Protein AF-A0A939ETS2-F1 (afdb_monomer_lite)

InterPro domains:
  IPR018753 GapR-like [MF_00797] (1-78)
  IPR046367 GapR-like, DNA-binding domain [NF010247] (3-78)
  IPR046367 GapR-like, DNA-binding domain [PF10073] (6-77)

Organism: NCBI:txid2816037

Secondary structure (DSSP, 8-state):
-HHHHHHHHHHHHHHHHHHHHHHHHHHHHHHHHHHHHHHHTT--HHHHHHHHHHHHS-HHHHHHHHHHHHHHHHHTT-STT------

Structure (mmCIF, N/CA/C/O backbone):
data_AF-A0A939ETS2-F1
#
_entry.id   AF-A0A939ETS2-F1
#
loop_
_atom_site.group_PDB
_atom_site.id
_atom_site.type_symbol
_atom_site.label_atom_id
_atom_site.label_alt_id
_atom_site.label_comp_id
_atom_site.label_asym_id
_atom_site.label_entity_id
_atom_site.label_seq_id
_atom_site.pdbx_PDB_ins_code
_atom_site.Cartn_x
_atom_site.Cartn_y
_atom_site.Cartn_z
_atom_site.occupancy
_atom_site.B_iso_or_equiv
_atom_site.auth_seq_id
_atom_site.auth_comp_id
_atom_site.auth_asym_id
_atom_site.auth_atom_id
_atom_site.pdbx_PDB_model_num
ATOM 1 N N . MET A 1 1 ? 25.659 -10.174 -37.147 1.00 58.59 1 MET A N 1
ATOM 2 C CA . MET A 1 1 ? 24.955 -8.868 -37.144 1.00 58.59 1 MET A CA 1
ATOM 3 C C . MET A 1 1 ? 23.654 -8.941 -36.340 1.00 58.59 1 MET A C 1
ATOM 5 O O . MET A 1 1 ? 23.471 -8.100 -35.478 1.00 58.59 1 MET A O 1
ATOM 9 N N . SER A 1 2 ? 22.797 -9.954 -36.555 1.00 61.75 2 SER A N 1
ATOM 10 C CA . SER A 1 2 ? 21.513 -10.133 -35.838 1.00 61.75 2 SER A CA 1
ATOM 11 C C . SER A 1 2 ? 21.647 -10.299 -34.313 1.00 61.75 2 SER A C 1
ATOM 13 O O . SER A 1 2 ? 20.902 -9.676 -33.565 1.00 61.75 2 SER A O 1
ATOM 15 N N . ASP A 1 3 ? 22.626 -11.075 -33.841 1.00 65.12 3 ASP A N 1
ATOM 16 C CA . ASP A 1 3 ? 22.770 -11.370 -32.401 1.00 65.12 3 ASP A CA 1
ATOM 17 C C . ASP A 1 3 ? 23.248 -10.167 -31.575 1.00 65.12 3 ASP A C 1
ATOM 19 O O . ASP A 1 3 ? 22.921 -10.040 -30.398 1.00 65.12 3 ASP A O 1
ATOM 23 N N . ILE A 1 4 ? 23.982 -9.244 -32.206 1.00 68.44 4 ILE A N 1
ATOM 24 C CA . ILE A 1 4 ? 24.468 -8.012 -31.567 1.00 68.44 4 ILE A CA 1
ATOM 25 C C . ILE A 1 4 ? 23.290 -7.059 -31.313 1.00 68.44 4 ILE A C 1
ATOM 27 O O . ILE A 1 4 ? 23.149 -6.536 -30.213 1.00 68.44 4 ILE A O 1
ATOM 31 N N . VAL A 1 5 ? 22.382 -6.921 -32.289 1.00 71.88 5 VAL A N 1
ATOM 32 C CA . VAL A 1 5 ? 21.171 -6.088 -32.168 1.00 71.88 5 VAL A CA 1
ATOM 33 C C . VAL A 1 5 ? 20.224 -6.629 -31.087 1.00 71.88 5 VAL A C 1
ATOM 35 O O . VAL A 1 5 ? 19.652 -5.851 -30.324 1.00 71.88 5 VAL A O 1
ATOM 38 N N . ALA A 1 6 ? 20.098 -7.956 -30.968 1.00 79.75 6 ALA A N 1
ATOM 39 C CA . ALA A 1 6 ? 19.322 -8.584 -29.897 1.00 79.75 6 ALA A CA 1
ATOM 40 C C . ALA A 1 6 ? 19.932 -8.332 -28.502 1.00 79.75 6 ALA A C 1
ATOM 42 O O . ALA A 1 6 ? 19.200 -8.077 -27.545 1.00 79.75 6 ALA A O 1
ATOM 43 N N . GLY A 1 7 ? 21.266 -8.350 -28.389 1.00 91.06 7 GLY A N 1
ATOM 44 C CA . GLY A 1 7 ? 21.980 -8.042 -27.147 1.00 91.06 7 GLY A CA 1
ATOM 45 C C . GLY A 1 7 ? 21.814 -6.589 -26.693 1.00 91.06 7 GLY A C 1
ATOM 46 O O . GLY A 1 7 ? 21.573 -6.341 -25.510 1.00 91.06 7 GLY A O 1
ATOM 47 N N . ASP A 1 8 ? 21.877 -5.634 -27.621 1.00 93.69 8 ASP A N 1
ATOM 48 C CA . ASP A 1 8 ? 21.714 -4.210 -27.307 1.00 93.69 8 ASP A CA 1
ATOM 49 C C . ASP A 1 8 ? 20.279 -3.876 -26.869 1.00 93.69 8 ASP A C 1
ATOM 51 O O . ASP A 1 8 ? 20.076 -3.126 -25.911 1.00 93.69 8 ASP A O 1
ATOM 55 N N . GLN A 1 9 ? 19.270 -4.487 -27.501 1.00 93.50 9 GLN A N 1
ATOM 56 C CA . GLN A 1 9 ? 17.874 -4.320 -27.093 1.00 93.50 9 GLN A CA 1
ATOM 57 C C . GLN A 1 9 ? 17.603 -4.928 -25.707 1.00 93.50 9 GLN A C 1
ATOM 59 O O . GLN A 1 9 ? 16.916 -4.314 -24.887 1.00 93.50 9 GLN A O 1
ATOM 64 N N . LEU A 1 10 ? 18.162 -6.110 -25.421 1.00 95.19 10 LEU A N 1
ATOM 65 C CA . LEU A 1 10 ? 18.074 -6.730 -24.099 1.00 95.19 10 LEU A CA 1
ATOM 66 C C . LEU A 1 10 ? 18.729 -5.849 -23.026 1.00 95.19 10 LEU A C 1
ATOM 68 O O . LEU A 1 10 ? 18.120 -5.621 -21.981 1.00 95.19 10 LEU A O 1
ATOM 72 N N . ARG A 1 11 ? 19.924 -5.304 -23.298 1.00 96.44 11 ARG A N 1
ATOM 73 C CA . ARG A 1 11 ? 20.613 -4.379 -22.384 1.00 96.44 11 ARG A CA 1
ATOM 74 C C . ARG A 1 11 ? 19.757 -3.146 -22.090 1.00 96.44 11 ARG A C 1
ATOM 76 O O . ARG A 1 11 ? 19.559 -2.822 -20.924 1.00 96.44 11 ARG A O 1
ATOM 83 N N . ALA A 1 12 ? 19.169 -2.528 -23.115 1.00 96.88 12 ALA A N 1
ATOM 84 C CA . ALA A 1 12 ? 18.299 -1.366 -22.940 1.00 96.88 12 ALA A CA 1
ATOM 85 C C . ALA A 1 12 ? 17.058 -1.667 -22.075 1.00 96.88 12 ALA A C 1
ATOM 87 O O . ALA A 1 12 ? 16.622 -0.819 -21.292 1.00 96.88 12 ALA A O 1
ATOM 88 N N . PHE A 1 13 ? 16.475 -2.869 -22.186 1.00 97.69 13 PHE A N 1
ATOM 89 C CA . PHE A 1 13 ? 15.381 -3.279 -21.301 1.00 97.69 13 PHE A CA 1
ATOM 90 C C . PHE A 1 13 ? 15.843 -3.470 -19.855 1.00 97.69 13 PHE A C 1
ATOM 92 O O . PHE A 1 13 ? 15.156 -2.989 -18.955 1.00 97.69 13 PHE A O 1
ATOM 99 N N . ILE A 1 14 ? 16.986 -4.129 -19.637 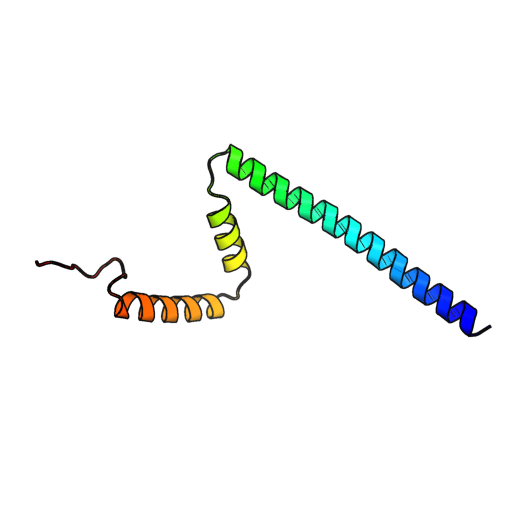1.00 98.19 14 ILE A N 1
ATOM 100 C CA . ILE A 1 14 ? 17.542 -4.370 -18.298 1.00 98.19 14 ILE A CA 1
ATOM 101 C C . ILE A 1 14 ? 17.839 -3.044 -17.598 1.00 98.19 14 ILE A C 1
ATOM 103 O O . ILE A 1 14 ? 17.302 -2.807 -16.522 1.00 98.19 14 ILE A O 1
ATOM 107 N N . GLU A 1 15 ? 18.582 -2.142 -18.241 1.00 98.44 15 GLU A N 1
ATOM 108 C CA . GLU A 1 15 ? 18.942 -0.840 -17.662 1.00 98.44 15 GLU A CA 1
ATOM 109 C C . GLU A 1 15 ? 17.696 -0.022 -17.283 1.00 98.44 15 GLU A C 1
ATOM 111 O O . GLU A 1 15 ? 17.641 0.627 -16.235 1.00 98.44 15 GLU A O 1
ATOM 116 N N . ARG A 1 16 ? 16.644 -0.080 -18.113 1.00 98.50 16 ARG A N 1
ATOM 117 C CA . ARG A 1 16 ? 15.378 0.596 -17.813 1.00 98.50 16 ARG A CA 1
ATOM 118 C C . ARG A 1 16 ? 14.659 -0.031 -16.618 1.00 98.50 16 ARG A C 1
ATOM 120 O O . ARG A 1 16 ? 14.068 0.709 -15.838 1.00 98.50 16 ARG A O 1
ATOM 127 N N . ILE A 1 17 ? 14.677 -1.357 -16.486 1.00 98.38 17 ILE A N 1
ATOM 128 C CA . ILE A 1 17 ? 14.080 -2.067 -15.345 1.00 98.38 17 ILE A CA 1
ATOM 129 C C . ILE A 1 17 ? 14.852 -1.758 -14.062 1.00 98.38 17 ILE A C 1
ATOM 131 O O . ILE A 1 17 ? 14.228 -1.428 -13.061 1.00 98.38 17 ILE A O 1
ATOM 135 N N . GLU A 1 18 ? 16.183 -1.803 -14.090 1.00 98.44 18 GLU A N 1
ATOM 136 C CA . GLU A 1 18 ? 17.026 -1.508 -12.925 1.00 98.44 18 GLU A CA 1
ATOM 137 C C . GLU A 1 18 ? 16.792 -0.087 -12.409 1.00 98.44 18 GLU A C 1
ATOM 139 O O . GLU A 1 18 ? 16.613 0.116 -11.209 1.00 98.44 18 GLU A O 1
ATOM 144 N N . ARG A 1 19 ? 16.690 0.891 -13.319 1.00 98.62 19 ARG A N 1
ATOM 145 C CA . ARG A 1 19 ? 16.326 2.262 -12.947 1.00 98.62 19 ARG A CA 1
ATOM 146 C C . ARG A 1 19 ? 14.948 2.330 -12.282 1.00 98.62 19 ARG A C 1
ATOM 148 O O . ARG A 1 19 ? 14.808 2.981 -11.253 1.00 98.62 19 ARG A O 1
ATOM 155 N N . LEU A 1 20 ? 13.942 1.654 -12.845 1.00 98.69 20 LEU A N 1
ATOM 156 C CA . LEU A 1 20 ? 12.588 1.624 -12.277 1.00 98.69 20 LEU A CA 1
ATOM 157 C C . LEU A 1 20 ? 12.539 0.919 -10.912 1.00 98.69 20 LEU A C 1
ATOM 159 O O . LEU A 1 20 ? 11.762 1.322 -10.050 1.00 98.69 20 LEU A O 1
ATOM 163 N N . GLU A 1 21 ? 13.352 -0.115 -10.691 1.00 98.62 21 GLU A N 1
ATOM 164 C CA . GLU A 1 21 ? 13.452 -0.778 -9.386 1.00 98.62 21 GLU A CA 1
ATOM 165 C C . GLU A 1 21 ? 14.120 0.121 -8.336 1.00 98.62 21 GLU A C 1
ATOM 167 O O . GLU A 1 21 ? 13.653 0.153 -7.196 1.00 98.62 21 GLU A O 1
ATOM 172 N N . GLU A 1 22 ? 15.133 0.917 -8.699 1.00 98.44 22 GLU A N 1
ATOM 173 C CA . GLU A 1 22 ? 15.702 1.902 -7.768 1.00 98.44 22 GLU A CA 1
ATOM 174 C C . GLU A 1 22 ? 14.701 3.029 -7.458 1.00 98.44 22 GLU A C 1
ATOM 176 O O . GLU A 1 22 ? 14.502 3.359 -6.290 1.00 98.44 22 GLU A O 1
ATOM 181 N N . GLU A 1 23 ? 13.986 3.560 -8.458 1.00 98.38 23 GLU A N 1
ATOM 182 C CA . GLU A 1 23 ? 12.906 4.541 -8.240 1.00 98.38 23 GLU A CA 1
ATOM 183 C C . GLU A 1 23 ? 11.815 3.981 -7.308 1.00 98.38 23 GLU A C 1
ATOM 185 O O . GLU A 1 23 ? 11.383 4.635 -6.355 1.00 98.38 23 GLU A O 1
ATOM 190 N N . LYS A 1 24 ? 11.401 2.729 -7.528 1.00 98.19 24 LYS A N 1
ATOM 191 C CA . LYS A 1 24 ? 10.442 2.023 -6.670 1.00 98.19 24 LYS A CA 1
ATOM 192 C C . LYS A 1 24 ? 10.971 1.830 -5.251 1.00 98.19 24 LYS A C 1
ATOM 194 O O . LYS A 1 24 ? 10.179 1.897 -4.307 1.00 98.19 24 LYS A O 1
ATOM 199 N N . LYS A 1 25 ? 12.272 1.582 -5.080 1.00 98.19 25 LYS A N 1
ATOM 200 C CA . LYS A 1 25 ? 12.908 1.470 -3.763 1.00 98.19 25 LYS A CA 1
ATOM 201 C C . LYS A 1 25 ? 12.876 2.803 -3.021 1.00 98.19 25 LYS A C 1
ATOM 203 O O . LYS A 1 25 ? 12.408 2.810 -1.887 1.00 98.19 25 LYS A O 1
ATOM 208 N N . VAL A 1 26 ? 13.241 3.907 -3.675 1.00 98.38 26 VAL A N 1
ATOM 209 C CA . VAL A 1 26 ? 13.151 5.262 -3.097 1.00 98.38 26 VAL A CA 1
ATOM 210 C C . VAL A 1 26 ? 11.724 5.557 -2.627 1.00 98.38 26 VAL A C 1
ATOM 212 O O . VAL A 1 26 ? 11.512 5.847 -1.456 1.00 98.38 26 VAL A O 1
ATOM 215 N N . ILE A 1 27 ? 10.723 5.347 -3.488 1.00 98.38 27 ILE A N 1
ATOM 216 C CA . ILE A 1 27 ? 9.308 5.550 -3.126 1.00 98.38 27 ILE A CA 1
ATOM 217 C C . ILE A 1 27 ? 8.889 4.644 -1.959 1.00 98.38 27 ILE A C 1
ATOM 219 O O . ILE A 1 27 ? 8.115 5.040 -1.086 1.00 98.38 27 ILE A O 1
ATOM 223 N N . SER A 1 28 ? 9.365 3.398 -1.941 1.00 98.19 28 SER A N 1
ATOM 224 C CA . SER A 1 28 ? 9.050 2.456 -0.865 1.00 98.19 28 SER A CA 1
ATOM 225 C C . SER A 1 28 ? 9.640 2.894 0.472 1.00 98.19 28 SER A C 1
ATOM 227 O O . SER A 1 28 ? 9.006 2.666 1.504 1.00 98.19 28 SER A O 1
ATOM 229 N N . ASP A 1 29 ? 10.828 3.490 0.462 1.00 98.56 29 ASP A N 1
ATOM 230 C CA . ASP A 1 29 ? 11.483 4.015 1.655 1.00 98.56 29 ASP A CA 1
ATOM 231 C C . ASP A 1 29 ? 10.788 5.297 2.140 1.00 98.56 29 ASP A C 1
ATOM 233 O O . ASP A 1 29 ? 10.403 5.346 3.307 1.00 98.56 29 ASP A O 1
ATOM 237 N N . ASP A 1 30 ? 10.427 6.219 1.242 1.00 98.69 3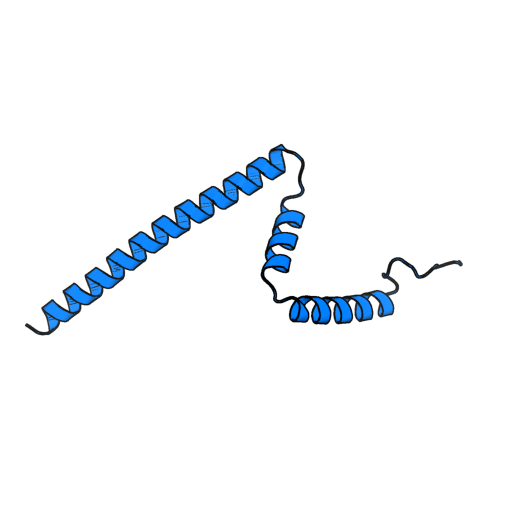0 ASP A N 1
ATOM 238 C CA . ASP A 1 30 ? 9.613 7.398 1.579 1.00 98.69 30 ASP A CA 1
ATOM 239 C C . ASP A 1 30 ? 8.280 7.004 2.250 1.00 98.69 30 ASP A C 1
ATOM 241 O O . ASP A 1 30 ? 7.867 7.567 3.266 1.00 98.69 30 ASP A O 1
ATOM 245 N N . ILE A 1 31 ? 7.600 5.972 1.732 1.00 98.50 31 ILE A N 1
ATOM 246 C CA . ILE A 1 31 ? 6.366 5.447 2.340 1.00 98.50 31 ILE A CA 1
ATOM 247 C C . ILE A 1 31 ? 6.626 4.907 3.757 1.00 98.50 31 ILE A C 1
ATOM 249 O O . ILE A 1 31 ? 5.776 5.063 4.641 1.00 98.50 31 ILE A O 1
ATOM 253 N N . LYS A 1 32 ? 7.761 4.234 3.997 1.00 98.31 32 LYS A N 1
ATOM 254 C CA . LYS A 1 32 ? 8.116 3.735 5.339 1.00 98.31 32 LYS A CA 1
ATOM 255 C C . LYS A 1 32 ? 8.378 4.886 6.302 1.00 98.31 32 LYS A C 1
ATOM 257 O O . LYS A 1 32 ? 7.952 4.781 7.455 1.00 98.31 32 LYS A O 1
ATOM 262 N N . ASP A 1 33 ? 9.024 5.950 5.845 1.00 98.62 33 ASP A N 1
ATOM 263 C CA . ASP A 1 33 ? 9.312 7.125 6.663 1.00 98.62 33 ASP A CA 1
ATOM 264 C C . ASP A 1 33 ? 8.021 7.826 7.088 1.00 98.62 33 ASP A C 1
ATOM 266 O O . ASP A 1 33 ? 7.832 8.065 8.279 1.00 98.62 33 ASP A O 1
ATOM 270 N N . VAL A 1 34 ? 7.049 7.986 6.181 1.00 98.69 34 VAL A N 1
ATOM 271 C CA . VAL A 1 34 ? 5.712 8.517 6.518 1.00 98.69 34 VAL A CA 1
ATOM 272 C C . VAL A 1 34 ? 4.998 7.652 7.565 1.00 98.69 34 VAL A C 1
ATOM 274 O O . VAL A 1 34 ? 4.415 8.167 8.521 1.00 98.69 34 VAL A O 1
ATOM 277 N N . TYR A 1 35 ? 5.041 6.320 7.436 1.00 98.62 35 TYR A N 1
ATOM 278 C CA . TYR A 1 35 ? 4.467 5.444 8.466 1.00 98.62 35 TYR A CA 1
ATOM 279 C C . TYR A 1 35 ? 5.215 5.541 9.802 1.00 98.62 35 TYR A C 1
ATOM 281 O O . TYR A 1 35 ? 4.596 5.405 10.860 1.00 98.62 35 TYR A O 1
ATOM 289 N N . SER A 1 36 ? 6.529 5.755 9.770 1.00 98.56 36 SER A N 1
ATOM 290 C CA . SER A 1 36 ? 7.355 5.905 10.969 1.00 98.56 36 SER A CA 1
ATOM 291 C C . SER A 1 36 ? 7.075 7.232 11.675 1.00 98.56 36 SER A C 1
ATOM 293 O O . SER A 1 36 ? 6.913 7.247 12.895 1.00 98.56 36 SER A O 1
ATOM 295 N N . GLU A 1 37 ? 6.911 8.316 10.920 1.00 98.69 37 GLU A N 1
ATOM 296 C CA . GLU A 1 37 ? 6.461 9.614 11.419 1.00 98.69 37 GLU A CA 1
ATOM 297 C C . GLU A 1 37 ? 5.069 9.507 12.054 1.00 98.69 37 GLU A C 1
ATOM 299 O O . GLU A 1 37 ? 4.867 9.925 13.194 1.00 98.69 37 GLU A O 1
ATOM 304 N N . ALA A 1 38 ? 4.112 8.868 11.372 1.00 98.69 38 ALA A N 1
ATOM 305 C CA . ALA A 1 38 ? 2.776 8.642 11.917 1.00 98.69 38 ALA A CA 1
ATOM 306 C C . ALA A 1 38 ? 2.823 7.862 13.244 1.00 98.69 38 ALA A C 1
ATOM 308 O O . ALA A 1 38 ? 2.124 8.209 14.196 1.00 98.69 38 ALA A O 1
ATOM 309 N N . LYS A 1 39 ? 3.694 6.850 13.347 1.00 98.44 39 LYS A N 1
ATOM 310 C CA . LYS A 1 39 ? 3.927 6.124 14.603 1.00 98.44 39 LYS A CA 1
ATOM 311 C C . LYS A 1 39 ? 4.468 7.040 15.703 1.00 98.44 39 LYS A C 1
ATOM 313 O O . LYS A 1 39 ? 3.996 6.957 16.834 1.00 98.44 39 LYS A O 1
ATOM 318 N N . GLY A 1 40 ? 5.440 7.897 15.384 1.00 98.38 40 GLY A N 1
ATOM 319 C CA . GLY A 1 40 ? 6.003 8.879 16.318 1.00 98.38 40 GLY A CA 1
ATOM 320 C C . GLY A 1 40 ? 4.964 9.883 16.824 1.00 98.38 40 GLY A C 1
ATOM 321 O O . GLY A 1 40 ? 4.999 10.271 17.987 1.00 98.38 40 GLY A O 1
ATOM 322 N N . ASN A 1 41 ? 3.983 10.211 15.981 1.00 98.56 41 ASN A N 1
ATOM 323 C CA . ASN A 1 41 ? 2.835 11.053 16.317 1.00 98.56 41 ASN A CA 1
ATOM 324 C C . ASN A 1 41 ? 1.687 10.302 17.028 1.00 98.56 41 ASN A C 1
ATOM 326 O O . ASN A 1 41 ? 0.636 10.887 17.279 1.00 98.56 41 ASN A O 1
ATOM 330 N N . GLY A 1 42 ? 1.863 9.018 17.361 1.00 98.06 42 GLY A N 1
ATOM 331 C CA . GLY A 1 42 ? 0.896 8.236 18.140 1.00 98.06 42 GLY A CA 1
ATOM 332 C C . GLY A 1 42 ? -0.198 7.533 17.328 1.00 98.06 42 GLY A C 1
ATOM 333 O O . GLY A 1 42 ? -1.126 6.984 17.920 1.00 98.06 42 GLY A O 1
ATOM 334 N N . PHE A 1 43 ? -0.111 7.503 15.995 1.00 98.62 43 PHE A N 1
ATOM 335 C CA . PHE A 1 43 ? -1.065 6.765 15.164 1.00 98.62 43 PHE A CA 1
ATOM 336 C C . PHE A 1 43 ? -0.744 5.263 15.103 1.00 98.62 43 PHE A C 1
ATOM 338 O O . PHE A 1 43 ? 0.415 4.848 15.017 1.00 98.62 43 PHE A O 1
ATOM 345 N N . ASP A 1 44 ? -1.788 4.429 15.050 1.00 98.25 44 ASP A N 1
ATOM 346 C CA . ASP A 1 44 ? -1.642 2.994 14.796 1.00 98.25 44 ASP A CA 1
ATOM 347 C C . ASP A 1 44 ? -1.362 2.729 13.304 1.00 98.25 44 ASP A C 1
ATOM 349 O O . ASP A 1 44 ? -2.246 2.770 12.441 1.00 98.25 44 ASP A O 1
ATOM 353 N N . VAL A 1 45 ? -0.105 2.400 13.000 1.00 98.31 45 VAL A N 1
ATOM 354 C CA . VAL A 1 45 ? 0.371 2.091 11.642 1.00 98.31 45 VAL A CA 1
ATOM 355 C C . VAL A 1 45 ? -0.357 0.900 11.009 1.00 98.31 45 VAL A C 1
ATOM 357 O O . VAL A 1 45 ? -0.567 0.888 9.792 1.00 98.31 45 VAL A O 1
ATOM 360 N N . LYS A 1 46 ? -0.757 -0.111 11.790 1.00 97.88 46 LYS A N 1
ATOM 361 C CA . LYS A 1 46 ? -1.485 -1.280 11.273 1.00 97.88 46 LYS A CA 1
ATOM 362 C C . LYS A 1 46 ? -2.860 -0.855 10.766 1.00 97.88 46 LYS A C 1
ATOM 364 O O . LYS A 1 46 ? -3.268 -1.280 9.683 1.00 97.88 46 LYS A O 1
ATOM 369 N N . ILE A 1 47 ? -3.542 0.013 11.510 1.00 98.31 47 ILE A N 1
ATOM 370 C CA . ILE A 1 47 ? -4.838 0.562 11.102 1.00 98.31 47 ILE A CA 1
ATOM 371 C C . ILE A 1 47 ? -4.684 1.485 9.892 1.00 98.31 47 ILE A C 1
ATOM 373 O O . ILE A 1 47 ? -5.438 1.333 8.933 1.00 98.31 47 ILE A O 1
ATOM 377 N N . LEU A 1 48 ? -3.666 2.352 9.850 1.00 98.31 48 LEU A N 1
ATOM 378 C CA . LEU A 1 48 ? -3.402 3.195 8.675 1.00 98.31 48 LEU A CA 1
ATOM 379 C C . LEU A 1 48 ? -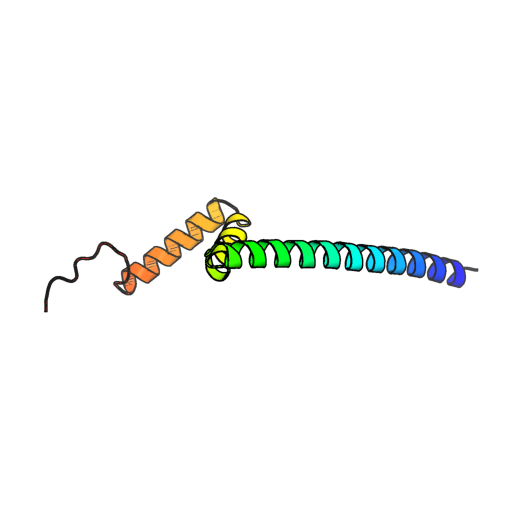3.189 2.367 7.398 1.00 98.31 48 LEU A C 1
ATOM 381 O O . LEU A 1 48 ? -3.791 2.660 6.365 1.00 98.31 48 LEU A O 1
ATOM 385 N N . ARG A 1 49 ? -2.403 1.284 7.464 1.00 97.88 49 ARG A N 1
ATOM 386 C CA . ARG A 1 49 ? -2.218 0.362 6.327 1.00 97.88 49 ARG A CA 1
ATOM 387 C C . ARG A 1 49 ? -3.533 -0.280 5.888 1.00 97.88 49 ARG A C 1
ATOM 389 O O . ARG A 1 49 ? -3.773 -0.399 4.686 1.00 97.88 49 ARG A O 1
ATOM 39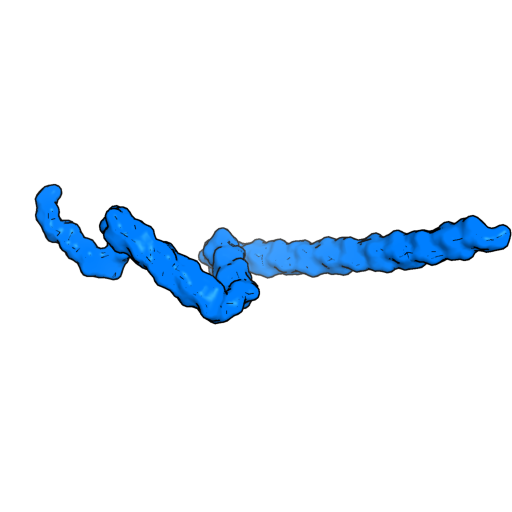6 N N . LYS A 1 50 ? -4.398 -0.660 6.840 1.00 96.50 50 LYS A N 1
ATOM 397 C CA . LYS A 1 50 ? -5.743 -1.175 6.541 1.00 96.50 50 LYS A CA 1
ATOM 398 C C . LYS A 1 50 ? -6.580 -0.118 5.816 1.00 96.50 50 LYS A C 1
ATOM 400 O O . LYS A 1 50 ? -7.159 -0.431 4.783 1.00 96.50 50 LYS A O 1
ATOM 405 N N . VAL A 1 51 ? -6.579 1.129 6.290 1.00 96.38 51 VAL A N 1
ATOM 406 C CA . VAL A 1 51 ? -7.294 2.247 5.651 1.00 96.38 51 VAL A CA 1
ATOM 407 C C . VAL A 1 51 ? -6.780 2.499 4.234 1.00 96.38 51 VAL A C 1
ATOM 409 O O . VAL A 1 51 ? -7.583 2.598 3.313 1.00 96.38 51 VAL A O 1
ATOM 412 N N . VAL A 1 52 ? -5.463 2.550 4.016 1.00 96.88 52 VAL A N 1
ATOM 413 C CA . VAL A 1 52 ? -4.886 2.723 2.670 1.00 96.88 52 VAL A CA 1
ATOM 414 C C . VAL A 1 52 ? -5.285 1.572 1.743 1.00 96.88 52 VAL A C 1
ATOM 416 O O . VAL A 1 52 ? -5.628 1.819 0.591 1.00 96.88 52 VAL A O 1
ATOM 419 N N . SER A 1 53 ? -5.278 0.330 2.235 1.00 95.00 53 SER A N 1
ATOM 420 C CA . SER A 1 53 ? -5.723 -0.841 1.468 1.00 95.00 53 SER A CA 1
ATOM 421 C C . SER A 1 53 ? -7.202 -0.747 1.087 1.00 95.00 53 SER A C 1
ATOM 423 O O . SER A 1 53 ? -7.541 -0.878 -0.087 1.00 95.00 53 SER A O 1
ATOM 425 N N . LEU A 1 54 ? -8.073 -0.423 2.050 1.00 92.88 54 LEU A N 1
ATOM 426 C CA . LEU A 1 54 ? -9.497 -0.197 1.799 1.00 92.88 54 LEU A CA 1
ATOM 427 C C . LEU A 1 54 ? -9.686 0.898 0.750 1.00 92.88 54 LEU A C 1
ATOM 429 O O . LEU A 1 54 ? -10.399 0.695 -0.223 1.00 92.88 54 LEU A O 1
ATOM 433 N N . ARG A 1 55 ? -8.965 2.018 0.871 1.00 94.25 55 ARG A N 1
ATOM 434 C CA . ARG A 1 55 ? -9.052 3.155 -0.056 1.00 94.25 55 ARG A CA 1
ATOM 435 C C . ARG A 1 55 ? -8.638 2.844 -1.499 1.00 94.25 55 ARG A C 1
ATOM 437 O O . ARG A 1 55 ? -8.977 3.638 -2.374 1.00 94.25 55 ARG A O 1
ATOM 444 N N . LYS A 1 56 ? -7.946 1.729 -1.756 1.00 94.50 56 LYS A N 1
ATOM 445 C CA . LYS A 1 56 ? -7.590 1.274 -3.112 1.00 94.50 56 LYS A CA 1
ATOM 446 C C . LYS A 1 56 ? -8.705 0.494 -3.810 1.00 94.50 56 LYS A C 1
ATOM 448 O O . LYS A 1 56 ? -8.698 0.441 -5.033 1.00 94.50 56 LYS A O 1
ATOM 453 N N . LYS A 1 57 ? -9.637 -0.101 -3.059 1.00 92.12 57 LYS A N 1
ATOM 454 C CA . LYS A 1 57 ? -10.771 -0.859 -3.616 1.00 92.12 57 LYS A CA 1
ATOM 455 C C . LYS A 1 57 ? -11.796 0.071 -4.249 1.00 92.12 57 LYS A C 1
ATOM 457 O O . LYS A 1 57 ? -11.905 1.223 -3.818 1.00 92.12 57 LYS A O 1
ATOM 462 N N . GLN A 1 58 ? -12.575 -0.400 -5.213 1.00 93.81 58 GLN A N 1
ATOM 463 C CA . GLN A 1 58 ? -13.689 0.396 -5.739 1.00 93.81 58 GLN A CA 1
ATOM 464 C C . GLN A 1 58 ? -14.810 0.521 -4.690 1.00 93.81 58 GLN A C 1
ATOM 466 O O . GLN A 1 58 ? -14.910 -0.347 -3.827 1.00 93.81 58 GLN A O 1
ATOM 471 N N . PRO A 1 59 ? -15.646 1.580 -4.711 1.00 90.94 59 PRO A N 1
ATOM 472 C CA . PRO A 1 59 ? -16.714 1.748 -3.719 1.00 90.94 59 PRO A CA 1
ATOM 473 C C . PRO A 1 59 ? -17.647 0.534 -3.613 1.00 90.94 59 PRO A C 1
ATOM 475 O O . PRO A 1 59 ? -17.842 0.032 -2.515 1.00 90.94 59 PRO A O 1
ATOM 478 N N . HIS A 1 60 ? -18.110 -0.002 -4.748 1.00 92.38 60 HIS A N 1
ATOM 479 C CA . HIS A 1 60 ? -19.008 -1.160 -4.768 1.00 92.38 60 HIS A CA 1
ATOM 480 C C . HIS A 1 60 ? -18.357 -2.432 -4.200 1.00 92.38 60 HIS A C 1
ATOM 482 O O . H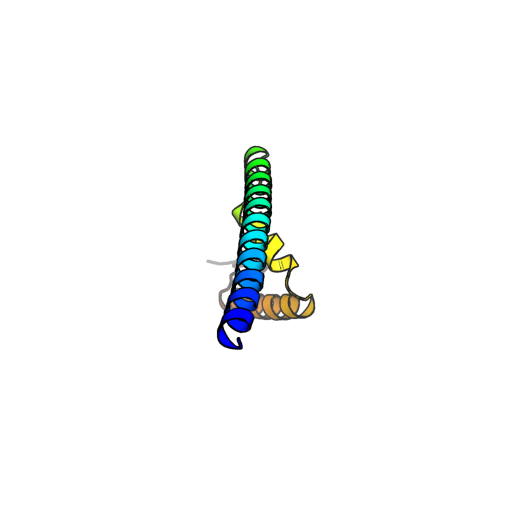IS A 1 60 ? -18.987 -3.141 -3.429 1.00 92.38 60 HIS A O 1
ATOM 488 N N . GLU A 1 61 ? -17.075 -2.689 -4.497 1.00 93.88 61 GLU A N 1
ATOM 489 C CA . GLU A 1 61 ? -16.339 -3.828 -3.922 1.00 93.88 61 GLU A CA 1
ATOM 490 C C . GLU A 1 61 ? -16.279 -3.738 -2.389 1.00 93.88 61 GLU A C 1
ATOM 492 O O . GLU A 1 61 ? -16.352 -4.753 -1.701 1.00 93.88 61 GLU A O 1
ATOM 497 N N . ARG A 1 62 ? -16.148 -2.523 -1.836 1.00 90.88 62 ARG A N 1
ATOM 498 C CA . ARG A 1 62 ? -16.153 -2.321 -0.378 1.00 90.88 62 ARG A CA 1
ATOM 499 C C . ARG A 1 62 ? -17.534 -2.563 0.210 1.00 90.88 62 ARG A C 1
ATOM 501 O O . ARG A 1 62 ? -17.622 -3.230 1.229 1.00 90.88 62 ARG A O 1
ATOM 508 N N . GLU A 1 63 ? -18.574 -2.035 -0.426 1.00 92.50 63 GLU A N 1
ATOM 509 C CA . GLU A 1 63 ? -19.963 -2.198 0.018 1.00 92.50 63 GLU A CA 1
ATOM 510 C C . GLU A 1 63 ? -20.379 -3.676 0.019 1.00 92.50 63 GLU A C 1
ATOM 512 O O . GLU A 1 63 ? -20.976 -4.149 0.983 1.00 92.50 63 GLU A O 1
ATOM 517 N N . GLU A 1 64 ? -20.010 -4.429 -1.021 1.00 94.00 64 GLU A N 1
ATOM 518 C CA . GLU A 1 64 ? -20.255 -5.872 -1.095 1.00 94.00 64 GLU A CA 1
ATOM 519 C C . GLU A 1 64 ? -19.515 -6.637 0.012 1.00 94.00 64 GLU A C 1
ATOM 521 O O . GLU A 1 64 ? -20.113 -7.463 0.705 1.00 94.00 64 GLU A O 1
ATOM 526 N N . GLU A 1 65 ? -18.224 -6.356 0.219 1.00 92.69 65 GLU A N 1
ATOM 527 C CA . GLU A 1 65 ? -17.446 -6.984 1.292 1.00 92.69 65 GLU A CA 1
ATOM 528 C C . GLU A 1 65 ? -17.975 -6.635 2.692 1.00 92.69 65 GLU A C 1
ATOM 530 O O . GLU A 1 65 ? -18.019 -7.511 3.558 1.00 92.69 65 GLU A O 1
ATOM 535 N N . GLU A 1 66 ? -18.376 -5.381 2.922 1.00 91.94 66 GLU A N 1
ATOM 536 C CA . GLU A 1 66 ? -18.967 -4.924 4.185 1.00 91.94 66 GLU A CA 1
ATOM 537 C C . GLU A 1 66 ? -20.307 -5.616 4.448 1.00 91.94 66 GLU A C 1
ATOM 539 O O . GLU A 1 66 ? -20.505 -6.143 5.540 1.00 91.94 66 GLU A O 1
ATOM 544 N N . ALA A 1 67 ? -21.177 -5.7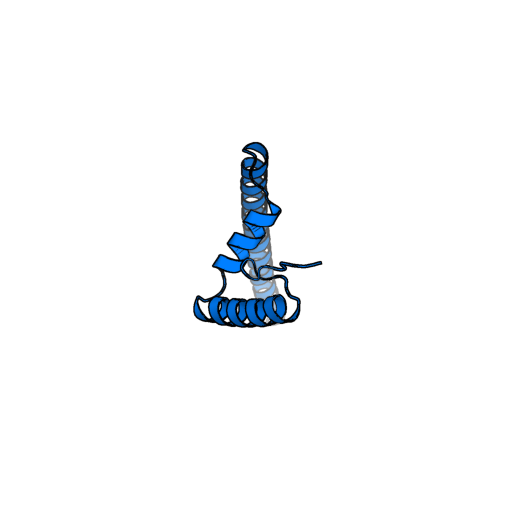37 3.441 1.00 94.69 67 ALA A N 1
ATOM 545 C CA . ALA A 1 67 ? -22.451 -6.441 3.578 1.00 94.69 67 ALA A CA 1
ATOM 546 C C . ALA A 1 67 ? -22.267 -7.925 3.954 1.00 94.69 67 ALA A C 1
ATOM 548 O O . ALA A 1 67 ? -22.991 -8.460 4.798 1.00 94.69 67 ALA A O 1
ATOM 549 N N . VAL A 1 68 ? -21.280 -8.600 3.354 1.00 95.62 68 VAL A N 1
ATOM 550 C CA . VAL A 1 68 ? -20.957 -10.000 3.681 1.00 95.62 68 VAL A CA 1
ATOM 551 C C . VAL A 1 68 ? -20.344 -10.118 5.077 1.00 95.62 68 VAL A C 1
ATOM 553 O O . VAL A 1 68 ? -20.689 -11.033 5.827 1.00 95.62 68 VAL A O 1
ATOM 556 N N . LEU A 1 69 ? -19.447 -9.199 5.443 1.00 93.56 69 LEU A N 1
ATOM 557 C CA . LEU A 1 69 ? -18.857 -9.155 6.777 1.00 93.56 69 LEU A CA 1
ATOM 558 C C . LEU A 1 69 ? -19.939 -8.974 7.844 1.00 93.56 69 LEU A C 1
ATOM 560 O O . LEU A 1 69 ? -19.956 -9.729 8.815 1.00 93.56 69 LEU A O 1
ATOM 564 N N . ASP A 1 70 ? -20.850 -8.027 7.646 1.00 94.31 70 ASP A N 1
ATOM 565 C CA . ASP A 1 70 ? -21.952 -7.761 8.564 1.00 94.31 70 ASP A CA 1
ATOM 566 C C . ASP A 1 70 ? -22.857 -8.985 8.717 1.00 94.31 70 ASP A C 1
ATOM 568 O O . ASP A 1 70 ? -23.169 -9.375 9.841 1.00 94.31 70 ASP A O 1
ATOM 572 N N . LEU A 1 71 ? -23.192 -9.681 7.624 1.00 94.19 71 LEU A N 1
ATOM 573 C CA . LEU A 1 71 ? -23.944 -10.937 7.691 1.00 94.19 71 LEU A CA 1
ATOM 574 C C . LEU A 1 71 ? -23.246 -11.980 8.584 1.00 94.19 71 LEU A C 1
ATOM 576 O O . LEU A 1 71 ? -23.893 -12.631 9.409 1.00 94.19 71 LEU A O 1
ATOM 580 N N . TYR A 1 72 ? -21.927 -12.139 8.449 1.00 95.12 72 TYR A N 1
ATOM 581 C CA . TYR A 1 72 ? -21.160 -13.079 9.270 1.00 95.12 72 TYR A CA 1
ATOM 582 C C . TYR A 1 72 ? -21.061 -12.634 10.728 1.00 95.12 72 TYR A C 1
ATOM 584 O O . TYR A 1 72 ? -21.249 -13.451 11.628 1.00 95.12 72 TYR A O 1
ATOM 592 N N . LEU A 1 73 ? -20.816 -11.351 10.986 1.00 93.69 73 LEU A N 1
ATOM 593 C CA . LEU A 1 73 ? -20.789 -10.817 12.346 1.00 93.69 73 LEU A CA 1
ATOM 594 C C . LEU A 1 73 ? -22.155 -10.955 13.024 1.00 93.69 73 LEU A C 1
ATOM 596 O O . LEU A 1 73 ? -22.208 -11.266 14.211 1.00 93.69 73 LEU A O 1
ATOM 600 N N . GLN A 1 74 ? -23.253 -10.792 12.283 1.00 92.81 74 GLN A N 1
ATOM 601 C CA . GLN A 1 74 ? -24.609 -10.978 12.792 1.00 92.81 74 GLN A CA 1
ATOM 602 C C . GLN A 1 74 ? -24.844 -12.438 13.174 1.00 92.81 74 GLN A C 1
ATOM 604 O O . GLN A 1 74 ? -25.308 -12.714 14.278 1.00 92.81 74 GLN A O 1
ATOM 609 N N . ALA A 1 75 ? -24.482 -13.372 12.292 1.00 93.00 75 ALA A N 1
ATOM 610 C CA . ALA A 1 75 ? -24.601 -14.804 12.554 1.00 93.00 75 ALA A CA 1
ATOM 611 C C . ALA A 1 75 ? -23.776 -15.255 13.775 1.00 93.00 75 ALA A C 1
ATOM 613 O O . ALA A 1 75 ? -24.156 -16.203 14.460 1.00 93.00 75 ALA A O 1
ATOM 614 N N . LEU A 1 76 ? -22.671 -14.561 14.062 1.00 94.69 76 LEU A N 1
ATOM 615 C CA . LEU A 1 76 ? -21.806 -14.808 15.218 1.00 94.69 76 LEU A CA 1
ATOM 616 C C . LEU A 1 76 ? -22.183 -13.989 16.468 1.00 94.69 76 LEU A C 1
ATOM 618 O O . LEU A 1 76 ? -21.523 -14.131 17.494 1.00 94.69 76 LEU A O 1
ATOM 622 N N . GLY A 1 77 ? -23.204 -13.124 16.408 1.00 91.31 77 GLY A N 1
ATOM 623 C CA . GLY A 1 77 ? -23.603 -12.261 17.530 1.00 91.31 77 GLY A CA 1
ATOM 624 C C . GLY A 1 77 ? -22.595 -11.155 17.878 1.00 91.31 77 GLY A C 1
ATOM 625 O O . GLY A 1 77 ? -22.570 -10.673 19.006 1.00 91.31 77 GLY A O 1
ATOM 626 N N . MET A 1 78 ? -21.743 -10.758 16.930 1.00 88.38 78 MET A N 1
ATOM 627 C CA . MET A 1 78 ? -20.639 -9.805 17.119 1.00 88.38 78 MET A CA 1
ATOM 628 C C . MET A 1 78 ? -20.947 -8.377 16.629 1.00 88.38 78 MET A C 1
ATOM 630 O O . MET A 1 78 ? -20.090 -7.498 16.726 1.00 88.38 78 MET A O 1
ATOM 634 N N . LEU A 1 79 ? -22.141 -8.127 16.083 1.00 80.19 79 LEU A N 1
ATOM 635 C CA . LEU A 1 79 ? -22.552 -6.810 15.583 1.00 80.19 79 LEU A CA 1
ATOM 636 C C . LEU A 1 79 ? -22.975 -5.894 16.745 1.00 80.19 79 LEU A C 1
ATOM 638 O O . LEU A 1 79 ? -23.863 -6.231 17.531 1.00 80.19 79 LEU A O 1
ATOM 642 N N . ALA A 1 80 ? -22.329 -4.728 16.855 1.00 65.38 80 ALA A N 1
ATOM 643 C CA . ALA A 1 80 ? -22.580 -3.739 17.903 1.00 65.38 80 ALA A CA 1
ATOM 644 C C . ALA A 1 80 ? -24.001 -3.157 17.771 1.00 65.38 80 ALA A C 1
ATOM 646 O O . ALA A 1 80 ? -24.234 -2.205 17.032 1.00 65.38 80 ALA A O 1
ATOM 647 N N . GLY A 1 81 ? -24.957 -3.766 18.472 1.00 59.75 81 GLY A N 1
ATOM 648 C CA . GLY A 1 81 ? -26.374 -3.389 18.446 1.00 59.75 81 GLY A CA 1
ATOM 649 C C . GLY A 1 81 ? -27.327 -4.496 18.905 1.00 59.75 81 GLY A C 1
ATOM 650 O O . GLY A 1 81 ? -28.461 -4.205 19.276 1.00 59.75 81 GLY A O 1
ATOM 651 N N . GLY A 1 82 ? -26.878 -5.754 18.947 1.00 49.00 82 GLY A N 1
ATOM 652 C CA . GLY A 1 82 ? -27.612 -6.832 19.607 1.00 49.00 82 GLY A CA 1
ATOM 653 C C . GLY A 1 82 ? -27.389 -6.783 21.113 1.00 49.00 82 GLY A C 1
ATOM 654 O O . GLY A 1 82 ? -26.335 -7.181 21.598 1.00 49.00 82 GLY A O 1
ATOM 655 N N . VAL A 1 83 ? -28.369 -6.273 21.855 1.00 55.06 83 VAL A N 1
ATOM 656 C CA . VAL A 1 83 ? -28.423 -6.408 23.310 1.00 55.06 83 VAL A CA 1
ATOM 657 C C . VAL A 1 83 ? -28.465 -7.904 23.633 1.00 55.06 83 VAL A C 1
ATOM 659 O O . VAL A 1 83 ? -29.528 -8.516 23.582 1.00 55.06 83 VAL A O 1
ATOM 662 N N . SER A 1 84 ? -27.330 -8.498 23.995 1.00 56.81 84 SER A N 1
ATOM 663 C CA . SER A 1 84 ? -27.333 -9.708 24.819 1.00 56.81 84 SER A CA 1
ATOM 664 C C . SER A 1 84 ? -27.611 -9.268 26.252 1.00 56.81 84 SER A C 1
ATOM 666 O O . SER A 1 84 ? -26.721 -9.149 27.091 1.00 56.81 84 SER A O 1
ATOM 668 N N . SER A 1 85 ? -28.875 -8.910 26.463 1.00 58.03 85 SER A N 1
ATOM 669 C CA . SER A 1 85 ? -29.537 -8.999 27.751 1.00 58.03 85 SER A CA 1
ATOM 670 C C . SER A 1 85 ? -29.737 -10.485 28.028 1.00 58.03 85 SER A C 1
ATOM 672 O O . SER A 1 85 ? -30.290 -11.174 27.175 1.00 58.03 85 SER A O 1
ATOM 674 N N . GLU A 1 86 ? -29.328 -10.900 29.229 1.00 48.31 86 GLU A N 1
ATOM 675 C CA . GLU A 1 86 ? -29.631 -12.172 29.911 1.00 48.31 86 GLU A CA 1
ATOM 676 C C . GLU A 1 86 ? -28.886 -13.410 29.353 1.00 48.31 86 GLU A C 1
ATOM 678 O O . GLU A 1 86 ? -28.939 -13.701 28.164 1.00 48.31 86 GLU A O 1
ATOM 683 N N . ALA A 1 87 ? -28.132 -14.191 30.138 1.00 43.84 87 ALA A N 1
ATOM 684 C CA . ALA A 1 87 ? -28.053 -14.373 31.593 1.00 43.84 87 ALA A CA 1
ATOM 685 C C . ALA A 1 87 ? -26.611 -14.665 32.055 1.00 43.84 87 ALA A C 1
ATOM 687 O O . ALA A 1 87 ? -25.818 -15.176 31.230 1.00 43.84 87 ALA A O 1
#

Foldseek 3Di:
DVVVVVVVVVVVVVVVVVVVVVVVVVVVVVVVVVLVVCVVVPDDSVVVVVVVVLVVDDPVVNVVVVVVVVVVCVVVVNDPPDPPDDD

Sequence (87 aa):
MSDIVAGDQLRAFIERIERLEEEKKVISDDIKDVYSEAKGNGFDVKILRKVVSLRKKQPHEREEEEAVLDLYLQALGMLAGGVSSEA

pLDDT: mean 90.14, std 13.99, range [43.84, 98.69]

Radius of gyration: 24.17 Å; chains: 1; bounding box: 55×26×69 Å